Protein AF-A0A351BG56-F1 (afdb_monomer_lite)

Secondary structure (DSSP, 8-state):
-EEEEE-S-EE--HHHHHHHHHHHHTT-EEEEEEESS-S-HHHHHHHHTTHHHHHHTT-EEEEEPSS-----EEEETTTEEEEES--EEHHHHHTS---EEEEESTTTT-

Sequence (110 aa):
KQVQLTNAYFVPDPQLLQSLIDAAGRGVDVQLILPSHSDSEVVFHAGRAHYSTLLKAGVKIHERRGPLLHSKTALIDGVWSCVGSTNLDWRSFLDNDEINAVILGREFGQ

Radius of gyration: 13.48 Å; chains: 1; bounding box: 34×30×33 Å

Structure (mmCIF, N/CA/C/O backbone):
data_AF-A0A351BG56-F1
#
_entry.id   AF-A0A351BG56-F1
#
loop_
_atom_site.group_PDB
_atom_site.id
_atom_site.type_symbol
_atom_site.label_atom_id
_atom_site.label_alt_id
_atom_site.label_comp_id
_atom_site.label_asym_id
_atom_site.label_entity_id
_atom_site.label_seq_id
_atom_site.pdbx_PDB_ins_code
_atom_site.Cartn_x
_atom_site.Cartn_y
_atom_site.Cartn_z
_atom_site.occupancy
_atom_site.B_iso_or_equiv
_atom_site.auth_seq_id
_atom_site.auth_comp_id
_atom_site.auth_asym_id
_atom_site.auth_atom_id
_atom_site.pdbx_PDB_model_num
ATOM 1 N N . LYS A 1 1 ? -9.232 4.126 14.486 1.00 91.81 1 LYS A N 1
ATOM 2 C CA . LYS A 1 1 ? -9.314 4.169 13.009 1.00 91.81 1 LYS A CA 1
ATOM 3 C C . LYS A 1 1 ? -8.133 3.394 12.459 1.00 91.81 1 LYS A C 1
ATOM 5 O O . LYS A 1 1 ? -7.062 3.514 13.050 1.00 91.81 1 LYS A O 1
ATOM 10 N N . GLN A 1 2 ? -8.323 2.602 11.410 1.00 96.69 2 GLN A N 1
ATOM 11 C CA . GLN A 1 2 ? -7.294 1.719 10.861 1.00 96.69 2 GLN A CA 1
ATOM 12 C C . GLN A 1 2 ? -7.286 1.739 9.333 1.00 96.69 2 GLN A C 1
ATOM 14 O O . GLN A 1 2 ? -8.334 1.868 8.700 1.00 96.69 2 GLN A O 1
ATOM 19 N N . VAL A 1 3 ? -6.098 1.577 8.764 1.00 98.31 3 VAL A N 1
ATOM 20 C CA . VAL A 1 3 ? -5.851 1.421 7.331 1.00 98.31 3 VAL A CA 1
ATOM 21 C C . VAL A 1 3 ? -4.981 0.187 7.169 1.00 98.31 3 VAL A C 1
ATOM 23 O O . VAL A 1 3 ? -3.858 0.162 7.662 1.00 98.31 3 VAL A O 1
ATOM 26 N N . GLN A 1 4 ? -5.490 -0.838 6.499 1.00 98.31 4 GLN A N 1
ATOM 27 C CA . GLN A 1 4 ? -4.753 -2.068 6.227 1.00 98.31 4 GLN A CA 1
ATOM 28 C C . GLN A 1 4 ? -4.648 -2.251 4.720 1.00 98.31 4 GLN A C 1
ATOM 30 O O . GLN A 1 4 ? -5.662 -2.370 4.037 1.00 98.31 4 GLN A O 1
ATOM 35 N N . LEU A 1 5 ? -3.424 -2.258 4.201 1.00 98.31 5 LEU A N 1
ATOM 36 C CA . LEU A 1 5 ? -3.151 -2.437 2.779 1.00 98.31 5 LEU A CA 1
ATOM 37 C C . LEU A 1 5 ? -2.311 -3.693 2.585 1.00 98.31 5 LEU A C 1
ATOM 39 O O . LEU A 1 5 ? -1.328 -3.903 3.291 1.00 98.31 5 LEU A O 1
ATOM 43 N N . THR A 1 6 ? -2.676 -4.508 1.604 1.00 98.12 6 THR A N 1
ATOM 44 C CA . THR A 1 6 ? -1.860 -5.630 1.134 1.00 98.12 6 THR A CA 1
ATOM 45 C C . THR A 1 6 ? -1.550 -5.387 -0.327 1.00 98.12 6 THR A C 1
ATOM 47 O O . THR A 1 6 ? -2.473 -5.170 -1.111 1.00 98.12 6 THR A O 1
ATOM 50 N N . ASN A 1 7 ?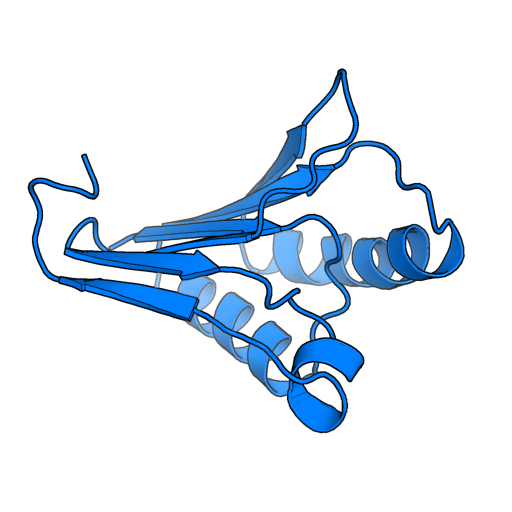 -0.277 -5.401 -0.710 1.00 97.56 7 ASN A N 1
ATOM 51 C CA . ASN A 1 7 ? 0.073 -5.208 -2.110 1.00 97.56 7 ASN A CA 1
ATOM 52 C C . ASN A 1 7 ? 1.306 -6.009 -2.523 1.00 97.56 7 ASN A C 1
ATOM 54 O O . ASN A 1 7 ? 2.218 -6.215 -1.725 1.00 97.56 7 ASN A O 1
ATOM 58 N N . ALA A 1 8 ? 1.317 -6.447 -3.780 1.00 95.12 8 ALA A N 1
ATOM 59 C CA . ALA A 1 8 ? 2.431 -7.174 -4.376 1.00 95.12 8 ALA A CA 1
ATOM 60 C C . ALA A 1 8 ? 3.559 -6.229 -4.800 1.00 95.12 8 ALA A C 1
ATOM 62 O O . ALA A 1 8 ? 4.731 -6.520 -4.576 1.00 95.12 8 ALA A O 1
ATOM 63 N N . TYR A 1 9 ? 3.196 -5.077 -5.369 1.00 95.75 9 TYR A N 1
ATOM 64 C CA . TYR A 1 9 ? 4.135 -4.052 -5.799 1.00 95.75 9 TYR A CA 1
ATOM 65 C C . TYR A 1 9 ? 3.788 -2.735 -5.116 1.00 95.75 9 TYR A C 1
ATOM 67 O O . TYR A 1 9 ? 2.687 -2.201 -5.233 1.00 95.75 9 TYR A O 1
ATOM 75 N N . PHE A 1 10 ? 4.743 -2.229 -4.347 1.00 96.94 10 PHE A N 1
ATOM 76 C CA . PHE A 1 10 ? 4.582 -1.004 -3.584 1.00 96.94 10 PHE A CA 1
ATOM 77 C C . PHE A 1 10 ? 5.679 -0.038 -3.991 1.00 96.94 10 PHE A C 1
ATOM 79 O O . PHE A 1 10 ? 6.777 -0.094 -3.456 1.00 96.94 10 PHE A O 1
ATOM 86 N N . VAL A 1 11 ? 5.388 0.824 -4.958 1.00 96.44 11 VAL A N 1
ATOM 87 C CA . VAL A 1 11 ? 6.275 1.906 -5.402 1.00 96.44 11 VAL A CA 1
ATOM 88 C C . VAL A 1 11 ? 5.435 3.178 -5.394 1.00 96.44 11 VAL A C 1
ATOM 90 O O . VAL A 1 11 ? 5.055 3.672 -6.457 1.00 96.44 11 VAL A O 1
ATOM 93 N N . PRO A 1 12 ? 5.054 3.649 -4.192 1.00 96.12 12 PRO A N 1
ATOM 94 C CA . PRO A 1 12 ? 4.036 4.672 -4.046 1.00 96.12 12 PRO A CA 1
ATOM 95 C C . PRO A 1 12 ? 4.464 5.954 -4.755 1.00 96.12 12 PRO A C 1
ATOM 97 O O . PRO A 1 12 ? 5.636 6.344 -4.739 1.00 96.12 12 PRO A O 1
ATOM 100 N N . ASP A 1 13 ? 3.492 6.639 -5.339 1.00 94.19 13 ASP A N 1
ATOM 101 C CA . ASP A 1 13 ? 3.691 8.011 -5.769 1.00 94.19 13 ASP A CA 1
ATOM 102 C C . ASP A 1 13 ? 3.778 8.952 -4.539 1.00 94.19 13 ASP A C 1
ATOM 104 O O . ASP A 1 13 ? 3.460 8.559 -3.406 1.00 94.19 13 ASP A O 1
ATOM 108 N N . PRO A 1 14 ? 4.237 10.206 -4.709 1.00 95.12 14 PRO A N 1
ATOM 109 C CA . PRO A 1 14 ? 4.349 11.164 -3.620 1.00 95.12 14 PRO A CA 1
ATOM 110 C C . PRO A 1 14 ? 3.028 11.397 -2.890 1.00 95.12 14 PRO A C 1
ATOM 112 O O . PRO A 1 14 ? 3.039 11.601 -1.676 1.00 95.12 14 PRO A O 1
ATOM 115 N N . GLN A 1 15 ? 1.895 11.344 -3.599 1.00 95.31 15 GLN A N 1
ATOM 116 C CA . GLN A 1 15 ? 0.583 11.573 -3.005 1.00 95.31 15 GLN A CA 1
ATOM 117 C C . GLN A 1 15 ? 0.182 10.434 -2.063 1.00 95.31 15 GLN A C 1
ATOM 119 O O . GLN A 1 15 ? -0.222 10.699 -0.926 1.00 95.31 15 GLN A O 1
ATOM 124 N N . LEU A 1 16 ? 0.320 9.175 -2.487 1.00 96.38 16 LEU A N 1
ATOM 125 C CA . LEU A 1 16 ? 0.050 8.013 -1.646 1.00 96.38 16 LEU A CA 1
ATOM 126 C C . LEU A 1 16 ? 1.014 7.963 -0.461 1.00 96.38 16 LEU A C 1
ATOM 128 O O . LEU A 1 16 ? 0.579 7.757 0.673 1.00 96.38 16 LEU A O 1
ATOM 132 N N . LEU A 1 17 ? 2.309 8.189 -0.705 1.00 97.75 17 LEU A N 1
ATOM 133 C CA . LEU A 1 17 ? 3.320 8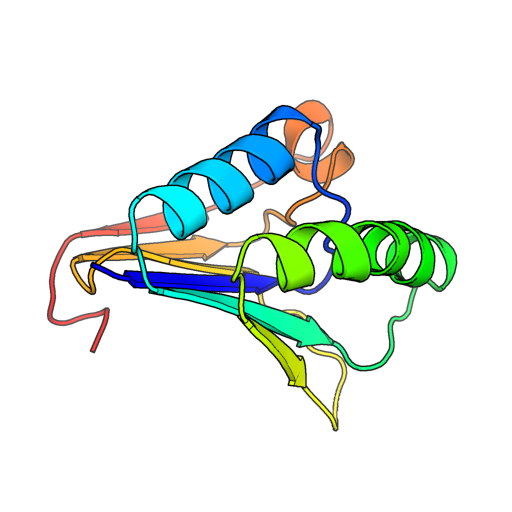.201 0.350 1.00 97.75 17 LEU A CA 1
ATOM 134 C C . LEU A 1 17 ? 2.969 9.230 1.433 1.00 97.75 17 LEU A C 1
ATOM 136 O O . LEU A 1 17 ? 2.932 8.885 2.616 1.00 97.75 17 LEU A O 1
ATOM 140 N N . GLN A 1 18 ? 2.653 10.464 1.031 1.00 98.25 18 GLN A N 1
ATOM 141 C CA . GLN A 1 18 ? 2.263 11.521 1.962 1.00 98.25 18 GLN A CA 1
ATOM 142 C C . GLN A 1 18 ? 0.953 11.184 2.682 1.00 98.25 18 GLN A C 1
ATOM 144 O O . GLN A 1 18 ? 0.852 11.373 3.889 1.00 98.25 18 GLN A O 1
ATOM 149 N N . SER A 1 19 ? -0.025 10.604 1.983 1.00 98.00 19 SER A N 1
ATOM 150 C CA . SER A 1 19 ? -1.314 10.227 2.578 1.00 98.00 19 SER A CA 1
ATOM 151 C C . SER A 1 19 ? -1.165 9.184 3.691 1.00 98.00 19 SER A C 1
ATOM 153 O O . SER A 1 19 ? -1.843 9.277 4.718 1.00 98.00 19 SER A O 1
ATOM 155 N N . LEU A 1 20 ? -0.265 8.209 3.518 1.00 98.38 20 LEU A N 1
ATOM 156 C CA . LEU A 1 20 ? 0.054 7.208 4.542 1.00 98.38 20 LEU A CA 1
ATOM 157 C C . LEU A 1 20 ? 0.748 7.841 5.754 1.00 98.38 20 LEU A C 1
ATOM 159 O O . LEU A 1 20 ? 0.384 7.541 6.893 1.00 98.38 20 LEU A O 1
ATOM 163 N N . ILE A 1 21 ? 1.707 8.740 5.508 1.00 98.62 21 ILE A N 1
ATOM 164 C CA . ILE A 1 21 ? 2.417 9.492 6.552 1.00 98.62 21 ILE A CA 1
ATOM 165 C C . ILE A 1 21 ? 1.433 10.348 7.355 1.00 98.62 21 ILE A C 1
ATOM 167 O O . ILE A 1 21 ? 1.411 10.273 8.582 1.00 98.62 21 ILE A O 1
ATOM 171 N N . ASP A 1 22 ? 0.572 11.107 6.682 1.00 98.56 22 ASP A N 1
ATOM 172 C CA . ASP A 1 22 ? -0.400 11.984 7.330 1.00 98.56 22 ASP A CA 1
ATOM 173 C C . ASP A 1 22 ? -1.445 11.188 8.117 1.00 98.56 22 ASP A C 1
ATOM 175 O O . ASP A 1 22 ? -1.882 11.615 9.187 1.00 98.56 22 ASP A O 1
ATOM 179 N N . ALA A 1 23 ? -1.869 10.027 7.607 1.00 98.44 23 ALA A N 1
ATOM 180 C CA . ALA A 1 23 ? -2.770 9.138 8.331 1.00 98.44 23 ALA A CA 1
ATOM 181 C C . ALA A 1 23 ? -2.138 8.654 9.641 1.00 98.44 23 ALA A C 1
ATOM 183 O O . ALA A 1 23 ? -2.753 8.808 10.700 1.00 98.44 23 ALA A O 1
ATOM 184 N N . ALA A 1 24 ? -0.904 8.149 9.584 1.00 98.44 24 ALA A N 1
ATOM 185 C CA . ALA A 1 24 ? -0.174 7.725 10.774 1.00 98.44 24 ALA A CA 1
ATOM 186 C C . ALA A 1 24 ? 0.052 8.897 11.751 1.00 98.44 24 ALA A C 1
ATOM 188 O O . ALA A 1 24 ? -0.201 8.758 12.947 1.00 98.44 24 ALA A O 1
ATOM 189 N N . GLY A 1 25 ? 0.390 10.088 11.242 1.00 98.12 25 GLY A N 1
ATOM 190 C CA . GLY A 1 25 ? 0.548 11.313 12.034 1.00 98.12 25 GLY A CA 1
ATOM 191 C C . GLY A 1 25 ? -0.724 11.769 12.764 1.00 98.12 25 GLY A C 1
ATOM 192 O O . GLY A 1 25 ? -0.639 12.389 13.822 1.00 98.12 25 GLY A O 1
ATOM 193 N N . ARG A 1 26 ? -1.915 11.413 12.260 1.00 97.94 26 ARG A N 1
ATOM 194 C CA . ARG A 1 26 ? -3.206 11.623 12.949 1.00 97.94 26 ARG A CA 1
ATOM 195 C C . ARG A 1 26 ? -3.542 10.538 13.984 1.00 97.94 26 ARG A C 1
ATOM 197 O O . ARG A 1 26 ? -4.640 10.557 14.539 1.00 97.94 26 ARG A O 1
ATOM 204 N N . GLY A 1 27 ? -2.649 9.578 14.222 1.00 97.94 27 GLY A N 1
ATOM 205 C CA . GLY A 1 27 ? -2.878 8.444 15.121 1.00 97.94 27 GLY A CA 1
ATOM 206 C C . GLY A 1 27 ? -3.749 7.333 14.523 1.00 97.94 27 GLY A C 1
ATOM 207 O O . GLY A 1 27 ? -4.328 6.542 15.269 1.00 97.94 27 GLY A O 1
ATOM 208 N N . VAL A 1 28 ? -3.892 7.273 13.193 1.00 98.56 28 VAL A N 1
ATOM 209 C CA . VAL A 1 28 ? -4.525 6.128 12.516 1.00 98.56 28 VAL A CA 1
ATOM 210 C C . VAL A 1 28 ? -3.561 4.943 12.549 1.00 98.56 28 VAL A C 1
ATOM 212 O O . VAL A 1 28 ? -2.376 5.107 12.270 1.00 98.56 28 VAL A O 1
ATOM 215 N N . ASP A 1 29 ? -4.059 3.743 12.852 1.00 98.50 29 ASP A N 1
ATOM 216 C CA . ASP A 1 29 ? -3.245 2.528 12.767 1.00 98.50 29 ASP A CA 1
ATOM 217 C C . ASP A 1 29 ? -3.082 2.109 11.300 1.00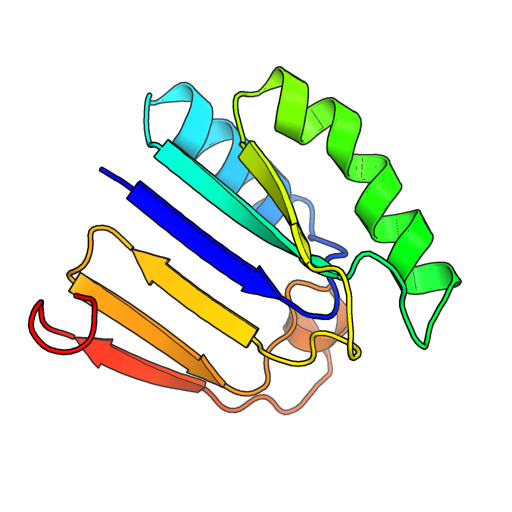 98.50 29 ASP A C 1
ATOM 219 O O . ASP A 1 29 ? -3.998 1.533 10.709 1.00 98.50 29 ASP A O 1
ATOM 223 N N . VAL A 1 30 ? -1.942 2.453 10.698 1.00 98.75 30 VAL A N 1
ATOM 224 C CA . VAL A 1 30 ? -1.633 2.157 9.293 1.00 98.75 30 VAL A CA 1
ATOM 225 C C . VAL A 1 30 ? -0.730 0.929 9.216 1.00 98.75 30 VAL A C 1
ATOM 227 O O . VAL A 1 30 ? 0.392 0.945 9.723 1.00 98.75 30 VAL A O 1
ATOM 230 N N . GLN A 1 31 ? -1.205 -0.122 8.551 1.00 98.62 31 GLN A N 1
ATOM 231 C CA . GLN A 1 31 ? -0.501 -1.390 8.374 1.00 98.62 31 GLN A CA 1
ATOM 232 C C . GLN A 1 31 ? -0.355 -1.721 6.886 1.00 98.62 31 GLN A C 1
ATOM 234 O O . GLN A 1 31 ? -1.334 -1.721 6.140 1.00 98.62 31 GLN A O 1
ATOM 239 N N . LEU A 1 32 ? 0.867 -2.042 6.469 1.00 98.56 32 LEU A N 1
ATOM 240 C CA . LEU A 1 32 ? 1.202 -2.512 5.129 1.00 98.56 32 LEU A CA 1
ATOM 241 C C . LEU A 1 32 ? 1.664 -3.968 5.202 1.00 98.56 32 LEU A C 1
ATOM 243 O O . LEU A 1 32 ? 2.577 -4.289 5.962 1.00 98.56 32 LEU A O 1
ATOM 247 N N . ILE A 1 33 ? 1.068 -4.836 4.389 1.00 98.25 33 ILE A N 1
ATOM 248 C CA . ILE A 1 33 ? 1.501 -6.217 4.176 1.00 98.25 33 ILE A CA 1
ATOM 249 C C . ILE A 1 33 ? 2.104 -6.305 2.774 1.00 98.25 33 ILE A C 1
ATOM 251 O O . ILE A 1 33 ? 1.398 -6.191 1.772 1.00 98.25 33 ILE A O 1
ATOM 255 N N . LEU A 1 34 ? 3.418 -6.500 2.720 1.00 97.94 34 LEU A N 1
ATOM 256 C CA . LEU A 1 34 ? 4.226 -6.489 1.499 1.00 97.94 34 LEU A CA 1
ATOM 257 C C . LEU A 1 34 ? 4.940 -7.839 1.331 1.00 97.94 34 LEU A C 1
ATOM 259 O O . LEU A 1 34 ? 5.094 -8.572 2.310 1.00 97.94 34 LEU A O 1
ATOM 263 N N . PRO A 1 35 ? 5.357 -8.243 0.124 1.00 96.81 35 PRO A N 1
ATOM 264 C CA . PRO A 1 35 ? 6.078 -9.499 -0.042 1.00 96.81 35 PRO A CA 1
ATOM 265 C C . PRO A 1 35 ? 7.500 -9.423 0.539 1.00 96.81 35 PRO A C 1
ATOM 267 O O . PRO A 1 35 ? 8.139 -8.375 0.507 1.00 96.81 35 PRO A O 1
ATOM 270 N N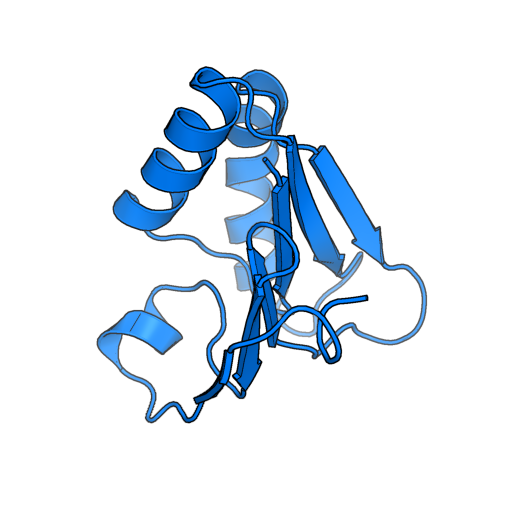 . SER A 1 36 ? 8.043 -10.549 1.017 1.00 95.94 36 SER A N 1
ATOM 271 C CA . SER A 1 36 ? 9.454 -10.628 1.439 1.00 95.94 36 SER A CA 1
ATOM 272 C C . SER A 1 36 ? 10.441 -10.863 0.282 1.00 95.94 36 SER A C 1
ATOM 274 O O . SER A 1 36 ? 11.648 -10.898 0.519 1.00 95.94 36 SER A O 1
ATOM 276 N N . HIS A 1 37 ? 9.941 -11.091 -0.935 1.00 94.25 37 HIS A N 1
ATOM 277 C CA . HIS A 1 37 ? 10.683 -11.224 -2.196 1.00 94.25 37 HIS A CA 1
ATOM 278 C C . HIS A 1 37 ? 9.746 -10.942 -3.378 1.00 94.25 37 HIS A C 1
ATOM 280 O O . HIS A 1 37 ? 8.540 -11.091 -3.240 1.00 94.25 37 HIS A O 1
ATOM 286 N N . SER A 1 38 ? 10.279 -10.576 -4.538 1.00 93.44 38 SER A N 1
ATOM 287 C CA . SER A 1 38 ? 9.489 -10.207 -5.719 1.00 93.44 38 SER A CA 1
ATOM 288 C C . SER A 1 38 ? 10.045 -10.885 -6.966 1.00 93.44 38 SER A C 1
ATOM 290 O O . SER A 1 38 ? 11.229 -11.210 -7.010 1.00 93.44 38 SER A O 1
ATOM 292 N N . ASP A 1 39 ? 9.210 -11.060 -7.984 1.00 93.69 39 ASP A N 1
ATOM 293 C CA . ASP A 1 39 ? 9.626 -11.418 -9.346 1.00 93.69 39 ASP A CA 1
ATOM 294 C C . ASP A 1 39 ? 10.246 -10.230 -10.112 1.00 93.69 39 ASP A C 1
ATOM 296 O O . ASP A 1 39 ? 10.868 -10.415 -11.157 1.00 93.69 39 ASP A O 1
ATOM 300 N N . SER A 1 40 ? 10.140 -9.016 -9.562 1.00 94.00 40 SER A N 1
ATOM 301 C CA . SER A 1 40 ? 10.835 -7.817 -10.027 1.00 94.00 40 SER A CA 1
ATOM 302 C C . SER A 1 40 ? 11.683 -7.197 -8.915 1.00 94.00 40 SER A C 1
ATOM 304 O O . SER A 1 40 ? 11.165 -6.529 -8.013 1.00 94.00 40 SER A O 1
ATOM 306 N N . GLU A 1 41 ? 13.005 -7.385 -8.990 1.00 94.25 41 GLU A N 1
ATOM 307 C CA . GLU A 1 41 ? 13.967 -6.832 -8.023 1.00 94.25 41 GLU A CA 1
ATOM 308 C C . GLU A 1 41 ? 13.972 -5.298 -8.012 1.00 94.25 41 GLU A C 1
ATOM 310 O O . GLU A 1 41 ? 14.066 -4.681 -6.951 1.00 94.25 41 GLU A O 1
ATOM 315 N N . VAL A 1 42 ? 13.815 -4.665 -9.181 1.00 95.19 42 VAL A N 1
ATOM 316 C CA . VAL A 1 42 ? 13.798 -3.199 -9.304 1.00 95.19 42 VAL A CA 1
ATOM 317 C C . VAL A 1 42 ? 12.622 -2.609 -8.529 1.00 95.19 42 VAL A C 1
ATOM 319 O O . VAL A 1 42 ? 12.812 -1.716 -7.707 1.00 95.19 42 VAL A O 1
ATOM 322 N N . VAL A 1 43 ? 11.417 -3.142 -8.746 1.00 93.62 43 VAL A N 1
ATOM 323 C CA . VAL A 1 43 ? 10.193 -2.704 -8.055 1.00 93.62 43 VAL A CA 1
ATOM 324 C C . VAL A 1 43 ? 10.316 -2.938 -6.550 1.00 93.62 43 VAL A C 1
ATOM 326 O O . VAL A 1 43 ? 9.972 -2.081 -5.739 1.00 93.62 43 VAL A O 1
ATOM 329 N N . PHE A 1 44 ? 10.875 -4.082 -6.171 1.00 95.62 44 PHE A N 1
ATOM 330 C CA . PHE A 1 44 ? 11.070 -4.463 -4.782 1.00 95.62 44 PHE A CA 1
ATOM 331 C C . PHE A 1 44 ? 12.021 -3.536 -4.020 1.00 95.62 44 PHE A C 1
ATOM 333 O O . PHE A 1 44 ? 11.704 -3.079 -2.918 1.00 95.62 44 PHE A O 1
ATOM 340 N N . HIS A 1 45 ? 13.176 -3.215 -4.606 1.00 96.50 45 HIS A N 1
ATOM 341 C CA . HIS A 1 45 ? 14.132 -2.295 -3.998 1.00 96.50 45 HIS A CA 1
ATOM 342 C C . HIS A 1 45 ? 13.649 -0.841 -4.036 1.00 96.50 45 HIS A C 1
ATOM 344 O O . HIS A 1 45 ? 13.852 -0.124 -3.055 1.00 96.50 45 HIS A O 1
ATOM 350 N N . ALA A 1 46 ? 12.954 -0.424 -5.101 1.00 95.69 46 ALA A N 1
ATOM 351 C CA . ALA A 1 46 ? 12.331 0.896 -5.181 1.00 95.69 46 ALA A CA 1
ATOM 352 C C . ALA A 1 46 ? 11.306 1.101 -4.055 1.00 95.69 46 ALA A C 1
ATOM 354 O O . ALA A 1 46 ? 11.359 2.103 -3.348 1.00 95.69 46 ALA A O 1
ATOM 355 N N . GLY A 1 47 ? 10.443 0.115 -3.804 1.00 94.75 47 GLY A N 1
ATOM 356 C CA . GLY A 1 47 ? 9.496 0.168 -2.693 1.00 94.75 47 GLY A CA 1
ATOM 357 C C . GLY A 1 47 ? 10.155 0.250 -1.323 1.00 94.75 47 GLY A C 1
ATOM 358 O O . GLY A 1 47 ? 9.804 1.089 -0.488 1.00 94.75 47 GLY A O 1
ATOM 359 N N . ARG A 1 48 ? 11.175 -0.586 -1.102 1.00 96.62 48 ARG A N 1
ATOM 360 C CA . ARG A 1 48 ? 11.937 -0.610 0.154 1.00 96.62 48 ARG A CA 1
ATOM 361 C C . ARG A 1 48 ? 12.691 0.682 0.440 1.00 96.62 48 ARG A C 1
ATOM 363 O O . ARG A 1 48 ? 12.904 0.993 1.612 1.00 96.62 48 ARG A O 1
ATOM 370 N N . ALA A 1 49 ? 13.026 1.474 -0.579 1.00 97.25 49 ALA A N 1
ATOM 371 C CA . ALA A 1 49 ? 13.614 2.797 -0.381 1.00 97.25 49 ALA A CA 1
ATOM 372 C C . ALA A 1 49 ? 12.712 3.723 0.465 1.00 97.25 49 ALA A C 1
ATOM 374 O O . ALA A 1 49 ? 13.218 4.591 1.176 1.00 97.25 49 ALA A O 1
ATOM 375 N N . HIS A 1 50 ? 11.391 3.497 0.470 1.00 97.50 50 HIS A N 1
ATOM 376 C CA . HIS A 1 50 ? 10.430 4.279 1.253 1.00 97.50 50 HIS A CA 1
ATOM 377 C C . HIS A 1 50 ? 10.190 3.749 2.676 1.00 97.50 50 HIS A C 1
ATOM 379 O O . HIS A 1 50 ? 9.597 4.459 3.494 1.00 97.50 50 HIS A O 1
ATOM 385 N N . TYR A 1 51 ? 10.659 2.540 3.015 1.00 98.06 51 TYR A N 1
ATOM 386 C CA . TYR A 1 51 ? 10.364 1.906 4.308 1.00 98.06 51 TYR A CA 1
ATOM 387 C C . TYR A 1 51 ? 10.848 2.752 5.481 1.00 98.06 51 TYR A C 1
ATOM 389 O O . TYR A 1 51 ? 10.096 2.978 6.421 1.00 98.06 51 TYR A O 1
ATOM 397 N N . SER A 1 52 ? 12.077 3.266 5.419 1.00 98.25 52 SER A N 1
ATOM 398 C CA . SER A 1 52 ? 12.645 4.089 6.494 1.00 98.25 52 SER A CA 1
ATOM 399 C C . SER A 1 52 ? 11.785 5.316 6.804 1.00 98.25 52 SER A C 1
ATOM 401 O O . SER A 1 52 ? 11.609 5.662 7.969 1.00 98.25 52 SER A O 1
ATOM 403 N N . THR A 1 53 ? 11.239 5.969 5.776 1.00 98.25 53 THR A N 1
ATOM 404 C CA . THR A 1 53 ? 10.363 7.139 5.928 1.00 98.25 53 THR A CA 1
ATOM 405 C C . THR A 1 53 ? 9.022 6.746 6.543 1.00 98.25 53 THR A C 1
ATOM 407 O O . THR A 1 53 ? 8.591 7.361 7.514 1.00 98.25 53 THR A O 1
ATOM 410 N N . LEU A 1 54 ? 8.394 5.686 6.028 1.00 98.50 54 LEU A N 1
ATOM 411 C CA . LEU A 1 54 ? 7.107 5.179 6.512 1.00 98.50 54 LEU A CA 1
ATOM 412 C C . LEU A 1 54 ? 7.186 4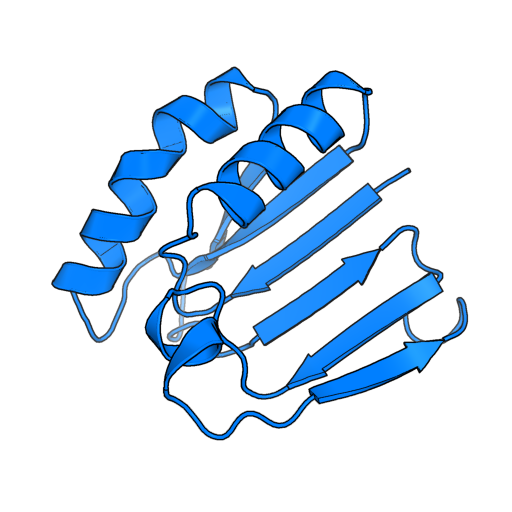.684 7.964 1.00 98.50 54 LEU A C 1
ATOM 414 O O . LEU A 1 54 ? 6.358 5.058 8.793 1.00 98.50 54 LEU A O 1
ATOM 418 N N . LEU A 1 55 ? 8.219 3.906 8.295 1.00 98.56 55 LEU A N 1
ATOM 419 C CA . LEU A 1 55 ? 8.454 3.393 9.646 1.00 98.56 55 LEU A CA 1
ATOM 420 C C . LEU A 1 55 ? 8.672 4.535 10.647 1.00 98.56 55 LEU A C 1
ATOM 422 O O . LEU A 1 55 ? 8.104 4.509 11.736 1.00 98.56 55 LEU A O 1
ATOM 426 N N . LYS A 1 56 ? 9.437 5.574 10.275 1.00 98.50 56 LYS A N 1
ATOM 427 C CA . LYS A 1 56 ? 9.614 6.778 11.109 1.00 98.50 56 LYS A CA 1
ATOM 428 C C . LYS A 1 56 ? 8.309 7.549 11.319 1.00 98.50 56 LYS A C 1
ATOM 430 O O . LYS A 1 56 ? 8.140 8.148 12.375 1.00 98.50 56 LYS A O 1
ATOM 435 N N . ALA A 1 57 ? 7.403 7.528 10.343 1.00 98.38 57 ALA A N 1
ATOM 436 C CA . ALA A 1 57 ? 6.082 8.145 10.449 1.00 98.38 57 ALA A CA 1
ATOM 437 C C . ALA A 1 57 ? 5.084 7.328 11.296 1.00 98.38 57 ALA A C 1
ATOM 439 O O . ALA A 1 57 ? 3.984 7.805 11.556 1.00 98.38 57 ALA A O 1
ATOM 440 N N . GLY A 1 58 ? 5.449 6.118 11.736 1.00 98.44 58 GLY A N 1
ATOM 441 C CA . GLY A 1 58 ? 4.592 5.247 12.545 1.00 98.44 58 GLY A CA 1
ATOM 442 C C . GLY A 1 58 ? 3.773 4.231 11.744 1.00 98.44 58 GLY A C 1
ATOM 443 O O . GLY A 1 58 ? 2.945 3.530 12.323 1.00 98.44 58 GLY A O 1
ATOM 444 N N . VAL A 1 59 ? 4.009 4.111 10.433 1.00 98.75 59 VAL A N 1
ATOM 445 C CA . VAL A 1 59 ? 3.404 3.057 9.606 1.00 98.75 59 VAL A CA 1
ATOM 446 C C . VAL A 1 59 ? 4.041 1.713 9.950 1.00 98.75 59 VAL A C 1
ATOM 448 O O . VAL A 1 59 ? 5.265 1.583 9.984 1.00 98.75 59 VAL A O 1
ATOM 451 N N . LYS A 1 60 ? 3.219 0.687 10.172 1.00 98.69 60 LYS A N 1
ATOM 452 C CA . LYS A 1 60 ? 3.674 -0.682 10.433 1.00 98.69 60 LYS A CA 1
ATOM 453 C C . LYS A 1 60 ? 3.826 -1.426 9.115 1.00 98.69 60 LYS A C 1
ATOM 455 O O . LYS A 1 60 ? 2.878 -1.504 8.340 1.00 98.69 60 LYS A O 1
ATOM 460 N N . ILE A 1 61 ? 5.003 -1.988 8.866 1.00 98.62 61 ILE A N 1
ATOM 461 C CA . ILE A 1 61 ? 5.278 -2.767 7.656 1.00 98.62 61 ILE A CA 1
ATOM 462 C C . ILE A 1 61 ? 5.540 -4.216 8.053 1.00 98.62 61 ILE A C 1
ATOM 464 O O . ILE A 1 61 ? 6.407 -4.499 8.880 1.00 98.62 61 ILE A O 1
ATOM 468 N N . HIS A 1 62 ? 4.796 -5.130 7.443 1.00 98.12 62 HIS A N 1
ATOM 469 C CA . HIS A 1 62 ? 4.903 -6.568 7.630 1.00 98.12 62 HIS A CA 1
ATOM 470 C C . HIS A 1 62 ? 5.281 -7.218 6.304 1.00 98.12 62 HIS A C 1
ATOM 472 O O . HIS A 1 62 ? 4.599 -7.028 5.299 1.00 98.12 62 HIS A O 1
ATOM 478 N N . GLU A 1 63 ? 6.339 -8.026 6.302 1.00 97.19 63 GLU A N 1
ATOM 479 C CA . GLU A 1 63 ? 6.715 -8.792 5.116 1.00 97.19 63 GLU A CA 1
ATOM 480 C C . GLU A 1 63 ? 6.171 -10.220 5.186 1.00 97.19 63 GLU A C 1
ATOM 482 O O . GLU A 1 63 ? 6.513 -11.003 6.079 1.00 97.19 63 GLU A O 1
ATOM 487 N N . ARG A 1 64 ? 5.328 -10.577 4.216 1.00 95.75 64 ARG A N 1
ATOM 488 C CA . ARG A 1 64 ? 4.804 -11.929 4.045 1.00 95.75 64 ARG A CA 1
ATOM 489 C C . ARG A 1 64 ? 5.899 -12.828 3.481 1.00 95.75 64 ARG A C 1
ATOM 491 O O . ARG A 1 64 ? 6.351 -12.644 2.352 1.00 95.75 64 ARG A O 1
ATOM 498 N N . ARG A 1 65 ? 6.279 -13.830 4.273 1.00 94.12 65 ARG A N 1
ATOM 499 C CA . ARG A 1 65 ? 7.152 -14.937 3.863 1.00 94.12 65 ARG A CA 1
ATOM 500 C C . ARG A 1 65 ? 6.328 -16.075 3.251 1.00 94.12 65 ARG A C 1
ATOM 502 O O . ARG A 1 65 ? 5.146 -16.217 3.563 1.00 94.12 65 ARG A O 1
ATOM 509 N N . GLY A 1 66 ? 6.967 -16.922 2.450 1.00 91.50 66 GLY A N 1
ATOM 510 C CA . GLY A 1 66 ? 6.312 -18.039 1.755 1.00 91.50 66 GLY A CA 1
ATOM 511 C C . GLY A 1 66 ? 6.061 -17.710 0.284 1.00 91.50 66 GLY A C 1
ATOM 512 O O . GLY A 1 66 ? 6.829 -16.931 -0.261 1.00 91.50 66 GLY A O 1
ATOM 513 N N . PRO A 1 67 ? 5.040 -18.286 -0.374 1.00 91.50 67 PRO A N 1
ATOM 514 C CA . PRO A 1 67 ? 4.750 -18.000 -1.779 1.00 91.50 67 PRO A CA 1
ATOM 515 C C . PRO A 1 67 ? 4.602 -16.501 -2.055 1.00 91.50 67 PRO A C 1
ATOM 517 O O . PRO A 1 67 ? 4.125 -15.763 -1.186 1.00 91.50 67 PRO A O 1
ATOM 520 N N . LEU A 1 68 ? 4.971 -16.079 -3.269 1.00 89.25 68 LEU A N 1
ATOM 521 C CA . LEU A 1 68 ? 4.895 -14.683 -3.694 1.00 89.25 68 LEU A CA 1
ATOM 522 C C . LEU A 1 68 ? 3.499 -14.110 -3.406 1.00 89.25 68 LEU A C 1
ATOM 524 O O . LEU A 1 68 ? 2.480 -14.609 -3.891 1.00 89.25 68 LEU A O 1
ATOM 528 N N . LEU A 1 69 ? 3.454 -13.060 -2.584 1.00 92.12 69 LEU A N 1
ATOM 529 C CA . LEU A 1 69 ? 2.226 -12.332 -2.299 1.00 92.12 69 LEU A CA 1
ATOM 530 C C . LEU A 1 69 ? 1.841 -11.536 -3.547 1.00 92.12 69 LEU A C 1
ATOM 532 O O . LEU A 1 69 ? 2.504 -10.559 -3.873 1.00 92.12 69 LEU A O 1
ATOM 536 N N . HIS A 1 70 ? 0.752 -11.934 -4.205 1.00 94.00 70 HIS A N 1
ATOM 537 C CA . HIS A 1 70 ? 0.246 -11.236 -5.389 1.00 94.00 70 HIS A CA 1
ATOM 538 C C . HIS A 1 70 ? -1.093 -10.511 -5.158 1.00 94.00 70 HIS A C 1
ATOM 540 O O . HIS A 1 70 ? -1.645 -9.918 -6.083 1.00 94.00 70 HIS A O 1
ATOM 546 N N . SER A 1 71 ? -1.626 -10.524 -3.936 1.00 94.56 71 SER A N 1
ATOM 547 C CA . SER A 1 71 ? -2.884 -9.846 -3.605 1.00 94.56 71 SER A CA 1
ATOM 548 C C . SER A 1 71 ? -2.737 -8.325 -3.644 1.00 94.56 71 SER A C 1
ATOM 550 O O . SER A 1 71 ? -1.696 -7.797 -3.252 1.00 94.56 71 SER A O 1
ATOM 552 N N . LYS A 1 72 ? -3.800 -7.630 -4.063 1.00 97.56 72 LYS A N 1
ATOM 553 C CA . LYS A 1 72 ? -3.937 -6.176 -3.947 1.00 97.56 72 LYS A CA 1
ATOM 554 C C . LYS A 1 72 ? -5.261 -5.877 -3.262 1.00 97.56 72 LYS A C 1
ATOM 556 O O . LYS A 1 72 ? -6.333 -6.074 -3.836 1.00 97.56 72 LYS A O 1
ATOM 561 N N . THR A 1 73 ? -5.177 -5.512 -1.991 1.00 98.06 73 THR A N 1
ATOM 562 C CA . THR A 1 73 ? -6.350 -5.266 -1.160 1.00 98.06 73 THR A CA 1
ATOM 563 C C . THR A 1 73 ? -6.149 -4.056 -0.266 1.00 98.06 73 THR A C 1
ATOM 565 O O . THR A 1 73 ? -5.028 -3.710 0.116 1.00 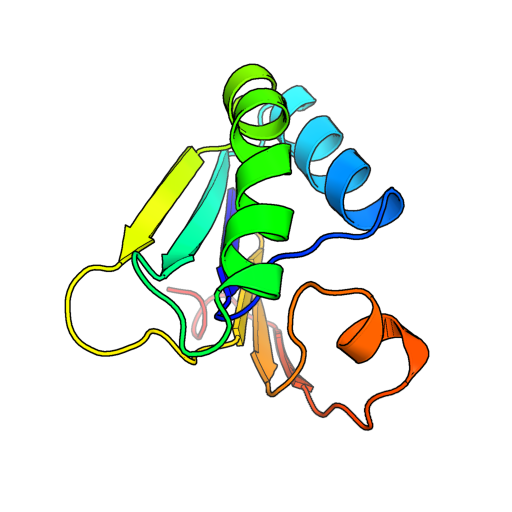98.06 73 THR A O 1
ATOM 568 N N . ALA A 1 74 ? -7.260 -3.423 0.089 1.00 98.06 74 ALA A N 1
ATOM 569 C CA . ALA A 1 74 ? -7.302 -2.333 1.044 1.00 98.06 74 ALA A CA 1
ATOM 570 C C . ALA A 1 74 ? -8.531 -2.473 1.943 1.00 98.06 74 ALA A C 1
ATOM 572 O O . ALA A 1 74 ? -9.614 -2.811 1.469 1.00 98.06 74 ALA A O 1
ATOM 573 N N . LEU A 1 75 ? -8.359 -2.200 3.232 1.00 98.06 75 LEU A N 1
ATOM 574 C CA . LEU A 1 75 ? -9.414 -2.207 4.236 1.00 98.06 75 LEU A CA 1
ATOM 575 C C . LEU A 1 75 ? -9.277 -0.968 5.122 1.00 98.06 75 LEU A C 1
ATOM 577 O O . LEU A 1 75 ? -8.246 -0.759 5.763 1.00 98.06 75 LEU A O 1
ATOM 581 N N . ILE A 1 76 ? -10.325 -0.150 5.167 1.00 97.88 76 ILE A N 1
ATOM 582 C CA . ILE A 1 76 ? -10.347 1.117 5.901 1.00 97.88 76 ILE A CA 1
ATOM 583 C C . ILE A 1 76 ? -11.469 1.076 6.935 1.00 97.88 76 ILE A C 1
ATOM 585 O O . ILE A 1 76 ? -12.637 0.870 6.597 1.00 97.88 76 ILE A O 1
ATOM 589 N N . ASP A 1 77 ? -11.103 1.255 8.207 1.00 96.62 77 ASP A N 1
ATOM 590 C CA . ASP A 1 77 ? -11.998 1.292 9.376 1.00 96.62 77 ASP A CA 1
ATOM 591 C C . ASP A 1 77 ? -12.947 0.083 9.526 1.00 96.62 77 ASP A C 1
ATOM 593 O O . ASP A 1 77 ? -13.944 0.140 10.261 1.00 96.62 77 ASP A O 1
ATOM 597 N N . GLY A 1 78 ? -12.635 -1.021 8.839 1.00 95.38 78 GLY A N 1
ATOM 598 C CA . GLY A 1 78 ? -13.494 -2.196 8.755 1.00 95.38 78 GLY A CA 1
ATOM 599 C C . GLY A 1 78 ? -14.794 -1.940 7.990 1.00 95.38 78 GLY A C 1
ATOM 600 O O . GLY A 1 78 ? -15.760 -2.637 8.247 1.00 95.38 78 GLY A O 1
ATOM 601 N N . VAL A 1 79 ? -14.886 -0.895 7.158 1.00 97.19 79 VAL A N 1
ATOM 602 C CA . VAL A 1 79 ? -16.134 -0.485 6.475 1.00 97.19 79 VAL A CA 1
ATOM 603 C C . VAL A 1 79 ? -15.960 -0.406 4.968 1.00 97.19 79 VAL A C 1
ATOM 605 O O . VAL A 1 79 ? -16.885 -0.741 4.235 1.00 97.19 79 VAL A O 1
ATOM 608 N N . TRP A 1 80 ? -14.813 0.082 4.508 1.00 98.06 80 TRP A N 1
ATOM 609 C CA . TRP A 1 80 ? -14.513 0.181 3.089 1.00 98.06 80 TRP A CA 1
ATOM 610 C C . TRP A 1 80 ? -13.467 -0.867 2.751 1.00 98.06 80 TRP A C 1
ATOM 612 O O . TRP A 1 80 ? -12.348 -0.805 3.264 1.00 98.06 80 TRP A O 1
ATOM 622 N N . SER A 1 81 ? -13.845 -1.816 1.904 1.00 98.06 81 SER A N 1
ATOM 623 C CA . SER A 1 81 ? -12.971 -2.881 1.437 1.00 98.06 81 SER A CA 1
ATOM 624 C C . SER A 1 81 ? -12.809 -2.778 -0.066 1.00 98.06 81 SER A C 1
ATOM 626 O O . SER A 1 81 ? -13.778 -2.565 -0.791 1.00 98.06 81 SER A O 1
ATOM 628 N N . CYS A 1 82 ? -11.590 -2.972 -0.541 1.00 98.00 82 CYS A N 1
ATOM 629 C CA . CYS A 1 82 ? -11.277 -3.002 -1.956 1.00 98.00 82 CYS A CA 1
ATOM 630 C C . CYS A 1 82 ? -10.398 -4.208 -2.257 1.00 98.00 82 CYS A C 1
ATOM 632 O O . CYS A 1 82 ? -9.427 -4.475 -1.545 1.00 98.00 82 CYS A O 1
ATOM 634 N N . VAL A 1 83 ? -10.760 -4.936 -3.307 1.00 97.75 83 VAL A N 1
ATOM 635 C CA . VAL A 1 83 ? -9.992 -6.054 -3.853 1.00 97.75 83 VAL A CA 1
ATOM 636 C C . VAL A 1 83 ? -9.957 -5.882 -5.362 1.00 97.75 83 VAL A C 1
ATOM 638 O O . VAL A 1 83 ? -10.996 -5.652 -5.983 1.00 97.75 83 VAL A O 1
ATOM 641 N N . GLY A 1 84 ? -8.781 -6.012 -5.961 1.00 96.56 84 GLY A N 1
ATOM 642 C CA . GLY A 1 84 ? -8.660 -5.852 -7.402 1.00 96.56 84 GLY A CA 1
ATOM 643 C C . GLY A 1 84 ? -7.253 -6.065 -7.919 1.00 96.56 84 GLY A C 1
ATOM 644 O O . GLY A 1 84 ? -6.456 -6.790 -7.316 1.00 96.56 84 GLY A O 1
ATOM 645 N N . SER A 1 85 ? -6.974 -5.459 -9.068 1.00 96.50 85 SER A N 1
ATOM 646 C CA . SER A 1 85 ? -5.704 -5.602 -9.777 1.00 96.50 85 SER A CA 1
ATOM 647 C C . SER A 1 85 ? -4.702 -4.481 -9.474 1.00 96.50 85 SER A C 1
ATOM 649 O O . SER A 1 85 ? -3.500 -4.730 -9.576 1.00 96.50 85 SER A O 1
ATOM 651 N N . THR A 1 86 ? -5.164 -3.314 -9.001 1.00 96.19 86 THR A N 1
ATOM 652 C CA . THR A 1 86 ? -4.325 -2.118 -8.823 1.00 96.19 86 THR A CA 1
ATOM 653 C C . THR A 1 86 ? -3.193 -2.343 -7.829 1.00 96.19 86 THR A C 1
ATOM 655 O O . THR A 1 86 ? -3.417 -2.510 -6.624 1.00 96.19 86 THR A O 1
ATOM 658 N N . ASN A 1 87 ? -1.951 -2.278 -8.308 1.00 96.00 87 ASN A N 1
ATOM 659 C CA . ASN A 1 87 ? -0.809 -2.172 -7.412 1.00 96.00 87 ASN A CA 1
ATOM 660 C C . ASN A 1 87 ? -0.665 -0.739 -6.885 1.00 96.00 87 ASN A C 1
ATOM 662 O O . ASN A 1 87 ? -1.189 0.214 -7.456 1.00 96.00 87 ASN A O 1
ATOM 666 N N . LEU A 1 88 ? 0.050 -0.574 -5.775 1.00 94.50 88 LEU A N 1
ATOM 667 C CA . LEU A 1 88 ? 0.330 0.749 -5.215 1.00 94.50 88 LEU A CA 1
ATOM 668 C C . LEU A 1 88 ? 1.604 1.306 -5.855 1.00 94.50 88 LEU A C 1
ATOM 670 O O . LEU A 1 88 ? 2.610 1.527 -5.176 1.00 94.50 88 LEU A O 1
ATOM 674 N N . ASP A 1 89 ? 1.560 1.463 -7.177 1.00 91.06 89 ASP A N 1
ATOM 675 C CA . ASP A 1 89 ? 2.651 1.964 -8.000 1.00 91.06 89 ASP A CA 1
ATOM 676 C C . ASP A 1 89 ? 2.179 2.919 -9.100 1.00 91.06 89 ASP A C 1
ATOM 678 O O . ASP A 1 89 ? 1.010 2.963 -9.481 1.00 91.06 89 ASP A O 1
ATOM 682 N N . TRP A 1 90 ? 3.127 3.694 -9.622 1.00 87.50 90 TRP A N 1
ATOM 683 C CA . TRP A 1 90 ? 2.875 4.688 -10.663 1.00 87.50 90 TRP A CA 1
ATOM 684 C C . TRP A 1 90 ? 2.229 4.113 -11.926 1.00 87.50 90 TRP A C 1
ATOM 686 O O . TRP A 1 90 ? 1.399 4.780 -12.534 1.00 87.50 90 TRP A O 1
ATOM 696 N N . ARG A 1 91 ? 2.590 2.886 -12.324 1.00 86.56 91 ARG A N 1
ATOM 697 C CA . ARG A 1 91 ? 2.076 2.273 -13.560 1.00 86.56 91 ARG A CA 1
ATOM 698 C C . ARG A 1 91 ? 0.602 1.930 -13.411 1.00 86.56 91 ARG A C 1
ATOM 700 O O . ARG A 1 91 ? -0.183 2.230 -14.298 1.00 86.56 91 ARG A O 1
ATOM 707 N N . SER A 1 92 ? 0.225 1.372 -12.265 1.00 87.69 92 SER A N 1
ATOM 708 C CA . SER A 1 92 ? -1.165 1.040 -11.950 1.00 87.69 92 SER A CA 1
ATOM 709 C C . SER A 1 92 ? -2.040 2.287 -11.795 1.00 87.69 92 SER A C 1
ATOM 711 O O . SER A 1 92 ? -3.245 2.221 -12.002 1.00 87.69 92 SER A O 1
ATOM 713 N N . PHE A 1 93 ? -1.451 3.431 -11.433 1.00 86.31 93 PHE A N 1
ATOM 714 C CA . PHE A 1 93 ? -2.176 4.699 -11.314 1.00 86.31 93 PHE A CA 1
ATOM 715 C C . PHE A 1 93 ? -2.300 5.484 -12.622 1.00 86.31 93 PHE A C 1
ATOM 717 O O . PHE A 1 93 ? -3.241 6.266 -12.748 1.00 86.31 93 PHE A O 1
ATOM 724 N N . LEU A 1 94 ? -1.369 5.318 -13.566 1.00 85.88 94 LEU A N 1
ATOM 725 C CA . LEU A 1 94 ? -1.297 6.156 -14.768 1.00 85.88 94 LEU A CA 1
ATOM 726 C C . LEU A 1 94 ? -1.555 5.410 -16.078 1.00 85.88 94 LEU A C 1
ATOM 728 O O . LEU A 1 94 ? -2.160 5.990 -16.976 1.00 85.88 94 LEU A O 1
ATOM 732 N N . ASP A 1 95 ? -1.106 4.159 -16.189 1.00 86.44 95 ASP A N 1
ATOM 733 C CA . ASP A 1 95 ? -0.973 3.487 -17.485 1.00 86.44 95 ASP A CA 1
ATOM 734 C C . ASP A 1 95 ? -1.785 2.192 -17.597 1.00 86.44 95 ASP A C 1
ATOM 736 O O . ASP A 1 95 ? -2.254 1.859 -18.685 1.00 86.44 95 ASP A O 1
ATOM 740 N N . ASN A 1 96 ? -1.919 1.423 -16.514 1.00 91.81 96 ASN A N 1
ATOM 741 C CA . ASN A 1 96 ? -2.593 0.131 -16.581 1.00 91.81 96 ASN A CA 1
ATOM 742 C C . ASN A 1 96 ? -4.118 0.285 -16.602 1.00 91.81 96 ASN A C 1
ATOM 744 O O . ASN A 1 96 ? -4.696 1.072 -15.850 1.00 91.81 96 ASN A O 1
ATOM 748 N N . ASP A 1 97 ? -4.773 -0.587 -17.366 1.00 93.56 97 ASP A N 1
ATOM 749 C CA . ASP A 1 97 ? -6.203 -0.835 -17.218 1.00 93.56 97 ASP A CA 1
ATOM 750 C C . ASP A 1 97 ? -6.442 -1.686 -15.968 1.00 93.56 97 ASP A C 1
ATOM 752 O O . ASP A 1 97 ? -6.186 -2.892 -15.945 1.00 93.56 97 ASP A O 1
ATOM 756 N N . GLU A 1 98 ? -6.930 -1.043 -14.912 1.00 95.44 98 GLU A N 1
ATOM 757 C CA . GLU A 1 98 ? -7.165 -1.684 -13.625 1.00 95.44 98 GLU A CA 1
ATOM 758 C C . GLU A 1 98 ? -8.656 -1.893 -13.343 1.00 95.44 98 GLU A C 1
ATOM 760 O O . GLU A 1 98 ? -9.508 -1.071 -13.689 1.00 95.44 98 GLU A O 1
ATOM 765 N N . ILE A 1 99 ? -8.978 -2.976 -12.634 1.00 96.69 99 ILE A N 1
ATOM 766 C CA . ILE A 1 99 ? -10.324 -3.239 -12.132 1.00 96.69 99 ILE A CA 1
ATOM 767 C C . ILE A 1 99 ? -10.293 -3.510 -10.632 1.00 96.69 99 ILE A C 1
ATOM 769 O O . ILE A 1 99 ? -9.505 -4.312 -10.130 1.00 96.69 99 ILE A O 1
ATOM 773 N N . ASN A 1 100 ? -11.197 -2.850 -9.912 1.00 97.19 100 ASN A N 1
ATOM 774 C CA . ASN A 1 100 ? -11.343 -2.997 -8.473 1.00 97.19 100 ASN A CA 1
ATOM 775 C C . ASN A 1 100 ? -12.812 -3.175 -8.102 1.00 97.19 100 ASN A C 1
ATOM 777 O O . ASN A 1 100 ? -13.677 -2.432 -8.566 1.00 97.19 100 ASN A O 1
ATOM 781 N N . ALA A 1 101 ? -13.080 -4.130 -7.218 1.00 97.75 101 ALA A N 1
ATOM 782 C CA . ALA A 1 101 ? -14.362 -4.265 -6.552 1.00 97.75 101 ALA A CA 1
ATOM 783 C C . ALA A 1 101 ? -14.288 -3.562 -5.195 1.00 97.75 101 ALA A C 1
ATOM 785 O O . ALA A 1 101 ? -13.466 -3.917 -4.348 1.00 97.75 101 ALA A O 1
ATOM 786 N N . VAL A 1 102 ? -15.164 -2.578 -4.994 1.00 98.06 102 VAL A N 1
ATOM 787 C CA . VAL A 1 102 ? -15.325 -1.884 -3.715 1.00 98.06 102 VAL A CA 1
ATOM 788 C C . VAL A 1 102 ? -16.579 -2.402 -3.027 1.00 98.06 102 VAL A C 1
ATOM 790 O O . VAL A 1 102 ? -17.671 -2.353 -3.591 1.00 98.06 102 VAL A O 1
ATOM 793 N N . ILE A 1 103 ? -16.417 -2.875 -1.796 1.00 98.00 103 ILE A N 1
ATOM 794 C CA . ILE A 1 103 ? -17.493 -3.371 -0.948 1.00 98.00 103 ILE A CA 1
ATOM 795 C C . ILE A 1 103 ? -17.597 -2.456 0.268 1.00 98.00 103 ILE A C 1
ATOM 797 O O . ILE A 1 103 ? -16.606 -2.185 0.949 1.00 98.00 103 ILE A O 1
ATOM 801 N N . LEU A 1 104 ? -18.813 -1.977 0.529 1.00 97.38 104 LEU A N 1
ATOM 802 C CA . LEU A 1 104 ? -19.134 -1.155 1.688 1.00 97.38 104 LEU A CA 1
ATOM 803 C C . LEU A 1 104 ? -19.894 -1.988 2.715 1.00 97.38 104 LEU A C 1
ATOM 805 O O . LEU A 1 104 ? -20.889 -2.629 2.384 1.00 97.38 104 LEU A O 1
ATOM 809 N N . GLY A 1 105 ? -19.460 -1.925 3.966 1.00 95.44 105 GLY A N 1
ATOM 810 C CA . GLY A 1 105 ? -20.109 -2.601 5.081 1.00 95.44 105 GLY A CA 1
ATOM 811 C C . GLY A 1 105 ? -19.115 -3.340 5.962 1.00 95.44 105 GLY A C 1
ATOM 812 O O . GLY A 1 105 ? -18.039 -3.744 5.528 1.00 95.44 105 GLY A O 1
ATOM 813 N N . ARG A 1 106 ? -19.492 -3.519 7.231 1.00 94.38 106 ARG A N 1
ATOM 814 C CA . ARG A 1 106 ? -18.617 -4.160 8.220 1.00 94.38 106 ARG A CA 1
ATOM 815 C C . ARG A 1 106 ? -18.519 -5.666 8.077 1.00 94.38 106 ARG A C 1
ATOM 817 O O . ARG A 1 106 ? -17.540 -6.235 8.525 1.00 94.38 106 ARG A O 1
ATOM 824 N N . GLU A 1 107 ? -19.516 -6.302 7.478 1.00 94.62 107 GLU A N 1
ATOM 825 C CA . GLU A 1 107 ? -19.598 -7.764 7.403 1.00 94.62 107 GLU A CA 1
ATOM 826 C C . GLU A 1 107 ? -18.480 -8.368 6.552 1.00 94.62 107 GLU A C 1
ATOM 828 O O . GLU A 1 107 ? -17.924 -9.397 6.911 1.00 94.62 107 GLU A O 1
ATOM 833 N N . PHE A 1 108 ? -18.107 -7.707 5.454 1.00 93.19 108 PHE A N 1
ATOM 834 C CA . PHE A 1 108 ? -17.044 -8.188 4.571 1.00 93.19 108 PHE A CA 1
ATOM 835 C C . PHE A 1 108 ? -15.632 -7.867 5.092 1.00 93.19 108 PHE A C 1
ATOM 837 O O . PHE A 1 108 ? -14.671 -8.533 4.727 1.00 93.19 108 PHE A O 1
ATOM 844 N N . GLY A 1 109 ? -15.491 -6.815 5.902 1.00 84.06 109 GLY A N 1
ATOM 845 C CA . GLY A 1 109 ? -14.204 -6.315 6.394 1.00 84.06 109 GLY A CA 1
ATOM 846 C C . GLY A 1 109 ? -13.788 -6.834 7.774 1.00 84.06 109 GLY A C 1
ATOM 847 O O . GLY A 1 109 ? -12.872 -6.253 8.356 1.00 84.06 109 GLY A O 1
ATOM 848 N N . GLN A 1 110 ? -14.496 -7.830 8.317 1.00 77.19 110 GLN A N 1
ATOM 849 C CA . GLN A 1 110 ? -14.193 -8.486 9.597 1.00 77.19 110 GLN A CA 1
ATOM 850 C C . GLN A 1 110 ? -13.159 -9.601 9.451 1.00 77.19 110 GLN A C 1
ATOM 852 O O . GLN A 1 110 ? -13.192 -10.317 8.427 1.00 77.19 110 GLN A O 1
#

Foldseek 3Di:
DEKEWEFLFALADPVVLVVLLVCLVVVYAAEYEYAPDHPDPVRVVNRVVSVVVNVVSVHHYHHDDDPRRHWTWMQDPLFKIKTWNQGNHPCSVPPDDIDIDIDGGNVVSD

pLDDT: mean 95.66, std 3.67, range [77.19, 98.75]